Protein AF-A0A1W9TIS3-F1 (afdb_monomer_lite)

Structure (mmCIF, N/CA/C/O backbone):
data_AF-A0A1W9TIS3-F1
#
_entry.id   AF-A0A1W9TIS3-F1
#
loop_
_atom_site.group_PDB
_atom_site.id
_atom_site.type_symbol
_atom_site.label_atom_id
_atom_site.label_alt_id
_atom_site.label_comp_id
_atom_site.label_asym_id
_atom_site.label_entity_id
_atom_site.label_seq_id
_atom_site.pdbx_PDB_ins_code
_atom_site.Cartn_x
_atom_site.Cartn_y
_atom_site.Cartn_z
_atom_site.occupancy
_atom_site.B_iso_or_equiv
_atom_site.auth_seq_id
_atom_site.auth_comp_id
_atom_site.auth_asym_id
_atom_site.auth_atom_id
_atom_site.pdbx_PDB_model_num
ATOM 1 N N . MET A 1 1 ? 8.384 -13.477 -2.976 1.00 65.69 1 MET A N 1
ATOM 2 C CA . MET A 1 1 ? 8.896 -13.332 -1.588 1.00 65.69 1 MET A CA 1
ATOM 3 C C . MET A 1 1 ? 9.927 -14.419 -1.303 1.00 65.69 1 MET A C 1
ATOM 5 O O . MET A 1 1 ? 9.984 -15.361 -2.083 1.00 65.69 1 MET A O 1
ATOM 9 N N . LYS A 1 2 ? 10.799 -14.272 -0.295 1.00 72.88 2 LYS A N 1
ATOM 10 C CA . LYS A 1 2 ? 11.799 -15.311 0.026 1.00 72.88 2 LYS A CA 1
ATOM 11 C C . LYS A 1 2 ? 11.097 -16.581 0.509 1.00 72.88 2 LYS A C 1
ATOM 13 O O . LYS A 1 2 ? 10.054 -16.494 1.150 1.00 72.88 2 LYS A O 1
ATOM 18 N N . LYS A 1 3 ? 11.682 -17.745 0.228 1.00 76.94 3 LYS A N 1
ATOM 19 C CA . LYS A 1 3 ? 11.126 -19.019 0.685 1.00 76.94 3 LYS A CA 1
ATOM 20 C C . LYS A 1 3 ? 11.229 -19.123 2.210 1.00 76.94 3 LYS A C 1
ATOM 22 O O . LYS A 1 3 ? 12.325 -19.030 2.758 1.00 76.94 3 LYS A O 1
ATOM 27 N N . HIS A 1 4 ? 10.101 -19.344 2.876 1.00 83.06 4 HIS A N 1
ATOM 28 C CA . HIS A 1 4 ? 10.045 -19.669 4.304 1.00 83.06 4 HIS A CA 1
ATOM 29 C C . HIS A 1 4 ? 10.168 -21.188 4.472 1.00 83.06 4 HIS A C 1
ATOM 31 O O . HIS A 1 4 ? 9.196 -21.887 4.740 1.00 83.06 4 HIS A O 1
ATOM 37 N N . ASP A 1 5 ? 11.357 -21.724 4.195 1.00 83.25 5 ASP A N 1
ATOM 38 C CA . ASP A 1 5 ? 11.615 -23.161 4.299 1.00 83.25 5 ASP A CA 1
ATOM 39 C C . ASP A 1 5 ? 11.683 -23.649 5.760 1.00 83.25 5 ASP A C 1
ATOM 41 O O . ASP A 1 5 ? 11.626 -22.866 6.707 1.00 83.25 5 ASP A O 1
ATOM 45 N N . ALA A 1 6 ? 11.836 -24.964 5.955 1.00 86.38 6 ALA A N 1
ATOM 46 C CA . ALA A 1 6 ? 11.930 -25.555 7.291 1.00 86.38 6 ALA A CA 1
ATOM 47 C C . ALA A 1 6 ? 13.051 -24.931 8.144 1.00 86.38 6 ALA A C 1
ATOM 49 O O . ALA A 1 6 ? 12.877 -24.748 9.345 1.00 86.38 6 ALA A O 1
ATOM 50 N N . LYS A 1 7 ? 14.184 -24.548 7.531 1.00 88.94 7 LYS A N 1
ATOM 51 C CA . LYS A 1 7 ? 15.282 -23.888 8.253 1.00 88.94 7 LYS A CA 1
ATOM 52 C C . LYS A 1 7 ? 14.868 -22.501 8.729 1.00 88.94 7 LYS A C 1
ATOM 54 O O . LYS A 1 7 ? 15.173 -22.140 9.862 1.00 88.94 7 LYS A O 1
ATOM 59 N N . TRP A 1 8 ? 14.191 -21.727 7.882 1.00 89.06 8 TRP A N 1
ATOM 60 C CA . TRP A 1 8 ? 13.655 -20.419 8.243 1.00 89.06 8 TRP A CA 1
ATOM 61 C C . TRP A 1 8 ? 12.617 -20.535 9.363 1.00 89.06 8 TRP A C 1
ATOM 63 O O . TRP A 1 8 ? 12.704 -19.783 10.329 1.00 89.06 8 TRP A O 1
ATOM 73 N N . ILE A 1 9 ? 11.698 -21.500 9.281 1.00 89.25 9 ILE A N 1
ATOM 74 C CA . ILE A 1 9 ? 10.656 -21.722 10.296 1.00 89.25 9 ILE A CA 1
ATOM 75 C C . ILE A 1 9 ? 11.288 -22.024 11.657 1.00 89.25 9 ILE A C 1
ATOM 77 O O . ILE A 1 9 ? 11.010 -21.321 12.625 1.00 89.25 9 ILE A O 1
ATOM 81 N N . THR A 1 10 ? 12.202 -23.000 11.723 1.00 91.38 10 THR A N 1
ATOM 82 C CA . THR A 1 10 ? 12.893 -23.350 12.973 1.00 91.38 10 THR A CA 1
ATOM 83 C C . THR A 1 10 ? 13.715 -22.185 13.515 1.00 91.38 10 THR A C 1
ATOM 85 O O . THR A 1 10 ? 13.706 -21.939 14.714 1.00 91.38 10 THR A O 1
ATOM 88 N N . LYS A 1 11 ? 14.412 -21.442 12.646 1.00 93.00 11 LYS A N 1
ATOM 89 C CA . LYS A 1 11 ? 15.250 -20.310 13.065 1.00 93.00 11 LYS A CA 1
ATOM 90 C C . LYS A 1 11 ? 14.444 -19.163 13.683 1.00 93.00 11 LYS A C 1
ATOM 92 O O . LYS A 1 11 ? 14.981 -18.464 14.534 1.00 93.00 11 LYS A O 1
ATOM 97 N N . ASN A 1 12 ? 13.221 -18.932 13.212 1.00 91.44 12 ASN A N 1
ATOM 98 C CA . ASN A 1 12 ? 12.386 -17.814 13.660 1.00 91.44 12 ASN A CA 1
ATOM 99 C C . ASN A 1 12 ? 11.304 -18.240 14.660 1.00 91.44 12 ASN A C 1
ATOM 101 O O . ASN A 1 12 ? 10.453 -17.416 14.976 1.00 91.44 12 ASN A O 1
ATOM 105 N N . GLU A 1 13 ? 11.312 -19.502 15.110 1.00 93.12 13 GLU A N 1
ATOM 106 C CA . GLU A 1 13 ? 10.292 -20.060 16.014 1.00 93.12 13 GLU A CA 1
ATOM 107 C C . GLU A 1 13 ? 8.861 -19.789 15.513 1.00 93.12 13 GLU A C 1
ATOM 109 O O . GLU A 1 13 ? 7.942 -19.539 16.286 1.00 93.12 13 GLU A O 1
ATOM 114 N N . TYR A 1 14 ? 8.679 -19.800 14.187 1.00 86.94 14 TYR A N 1
ATOM 115 C CA . TYR A 1 14 ? 7.414 -19.435 13.563 1.00 86.94 14 TYR A CA 1
ATOM 116 C C . TYR A 1 14 ? 6.397 -20.571 13.713 1.00 86.94 14 TYR A C 1
ATOM 118 O O . TYR A 1 14 ? 6.613 -21.671 13.206 1.00 86.94 14 TYR A O 1
ATOM 126 N N . ASP A 1 15 ? 5.276 -20.285 14.366 1.00 87.88 15 ASP A N 1
ATOM 127 C CA . ASP A 1 15 ? 4.167 -21.211 14.624 1.00 87.88 15 ASP A CA 1
ATOM 128 C C . ASP A 1 15 ? 2.893 -20.871 13.826 1.00 87.88 15 ASP A C 1
ATOM 130 O O . ASP A 1 15 ? 1.859 -21.523 13.974 1.00 87.88 15 ASP A O 1
ATOM 134 N N . GLY A 1 16 ? 2.969 -19.857 12.960 1.00 80.69 16 GLY A N 1
ATOM 135 C CA . GLY A 1 16 ? 1.857 -19.404 12.135 1.00 80.69 16 GLY A CA 1
ATOM 136 C C . GLY A 1 16 ? 1.599 -20.263 10.886 1.00 80.69 16 GLY A C 1
ATOM 137 O O . GLY A 1 16 ? 2.277 -21.263 10.630 1.00 80.69 16 GLY A O 1
ATOM 138 N N . PRO A 1 17 ? 0.606 -19.875 10.066 1.00 75.56 17 PRO A N 1
ATOM 139 C CA . PRO A 1 17 ? 0.246 -20.609 8.859 1.00 75.56 17 PRO A CA 1
ATOM 140 C C . PRO A 1 17 ? 1.390 -20.642 7.836 1.00 75.56 17 PRO A C 1
ATOM 142 O O . PRO A 1 17 ? 1.982 -19.620 7.489 1.00 75.56 17 PRO A O 1
ATOM 145 N N . ILE A 1 18 ? 1.658 -21.829 7.290 1.00 75.94 18 ILE A N 1
ATOM 146 C CA . ILE A 1 18 ? 2.561 -22.006 6.150 1.00 75.94 18 ILE A CA 1
ATOM 147 C C . ILE A 1 18 ? 1.711 -21.999 4.883 1.00 75.94 18 ILE A C 1
ATOM 149 O O . ILE A 1 18 ? 0.893 -22.892 4.668 1.00 75.94 18 ILE A O 1
ATOM 153 N N . PHE A 1 19 ? 1.910 -20.988 4.047 1.00 71.94 19 PHE A N 1
ATOM 154 C CA . PHE A 1 19 ? 1.231 -20.878 2.760 1.00 71.94 19 PHE A CA 1
ATOM 155 C C . PHE A 1 19 ? 1.967 -21.674 1.677 1.00 71.94 19 PHE A C 1
ATOM 157 O O . PHE A 1 19 ? 3.170 -21.931 1.786 1.00 71.94 19 PHE A O 1
ATOM 164 N N . GLU A 1 20 ? 1.243 -22.064 0.625 1.00 70.25 20 GLU A N 1
ATOM 165 C CA . GLU A 1 20 ? 1.835 -22.755 -0.520 1.00 70.25 20 GLU A CA 1
ATOM 166 C C . GLU A 1 20 ? 2.982 -21.948 -1.143 1.00 70.25 20 GLU A C 1
ATOM 168 O O . GLU A 1 20 ? 3.020 -20.714 -1.101 1.00 70.25 20 GLU A O 1
ATOM 173 N N . ASN A 1 21 ? 3.945 -22.663 -1.732 1.00 68.44 21 ASN A N 1
ATOM 174 C CA . ASN A 1 21 ? 5.076 -22.015 -2.383 1.00 68.44 21 ASN A CA 1
ATOM 175 C C . ASN A 1 21 ? 4.581 -21.180 -3.567 1.00 68.44 21 ASN A C 1
ATOM 177 O O . ASN A 1 21 ? 3.948 -21.698 -4.485 1.00 68.44 21 ASN A O 1
ATOM 181 N N . LEU A 1 22 ? 4.955 -19.901 -3.576 1.00 74.75 22 LEU A N 1
ATOM 182 C CA . LEU A 1 22 ? 4.769 -19.038 -4.736 1.00 74.75 22 LEU A CA 1
ATOM 183 C C . LEU A 1 22 ? 5.478 -19.639 -5.957 1.00 74.75 22 LEU A C 1
ATOM 185 O O . LEU A 1 22 ? 6.570 -20.204 -5.838 1.00 74.75 22 LEU A O 1
ATOM 189 N N . ARG A 1 23 ? 4.893 -19.436 -7.145 1.00 79.00 23 ARG A N 1
ATOM 190 C CA . ARG A 1 23 ? 5.476 -19.848 -8.434 1.00 79.00 23 ARG A CA 1
ATOM 191 C C . ARG A 1 23 ? 6.917 -19.355 -8.614 1.00 79.00 23 ARG A C 1
ATOM 193 O O . ARG A 1 23 ? 7.733 -20.063 -9.196 1.00 79.00 23 ARG A O 1
ATOM 200 N N . TYR A 1 24 ? 7.220 -18.163 -8.098 1.00 83.56 24 TYR A N 1
ATOM 201 C CA . TYR A 1 24 ? 8.556 -17.572 -8.088 1.00 83.56 24 TYR A CA 1
ATOM 202 C C . TYR A 1 24 ? 8.893 -17.030 -6.696 1.00 83.56 24 TYR A C 1
ATOM 204 O O . TYR A 1 24 ? 8.037 -16.470 -6.004 1.00 83.56 24 TYR A O 1
ATOM 212 N N . ASN A 1 25 ? 10.156 -17.163 -6.293 1.00 83.88 25 ASN A N 1
ATOM 213 C CA . ASN A 1 25 ? 10.656 -16.644 -5.023 1.00 83.88 25 ASN A CA 1
ATOM 214 C C . ASN A 1 25 ? 11.536 -15.425 -5.284 1.00 83.88 25 ASN A C 1
ATOM 216 O O . ASN A 1 25 ? 12.259 -15.388 -6.263 1.00 83.88 25 ASN A O 1
ATOM 220 N N . TYR A 1 26 ? 11.485 -14.428 -4.404 1.00 85.12 26 TYR A N 1
ATOM 221 C CA . TYR A 1 26 ? 12.395 -13.283 -4.492 1.00 85.12 26 TYR A CA 1
ATOM 222 C C . TYR A 1 26 ? 13.789 -13.711 -3.997 1.00 85.12 26 TYR A C 1
ATOM 224 O O . TYR A 1 26 ? 13.847 -14.343 -2.935 1.00 85.12 26 TYR A O 1
ATOM 232 N N . PRO A 1 27 ? 14.891 -13.329 -4.670 1.00 89.75 27 PRO A N 1
ATOM 233 C CA . PRO A 1 27 ? 14.970 -12.418 -5.822 1.00 89.75 27 PRO A CA 1
ATOM 234 C C . PRO A 1 27 ? 14.888 -13.104 -7.199 1.00 89.75 27 PRO A C 1
ATOM 236 O O . PRO A 1 27 ? 15.005 -12.434 -8.217 1.00 89.75 27 PRO A O 1
ATOM 239 N N . ASP A 1 28 ? 14.678 -14.416 -7.252 1.00 89.38 28 ASP A N 1
ATOM 240 C CA . ASP A 1 28 ? 14.650 -15.233 -8.473 1.00 89.38 28 ASP A CA 1
ATOM 241 C C . ASP A 1 28 ? 13.315 -15.119 -9.241 1.00 89.38 28 ASP A C 1
ATOM 243 O O . ASP A 1 28 ? 12.602 -16.100 -9.476 1.00 89.38 28 ASP A O 1
ATOM 247 N N . ILE A 1 29 ? 12.952 -13.893 -9.622 1.00 88.94 29 ILE A N 1
ATOM 248 C CA . ILE A 1 29 ? 11.760 -13.593 -10.421 1.00 88.94 29 ILE A CA 1
ATOM 249 C C . ILE A 1 29 ? 12.199 -13.399 -11.879 1.00 88.94 29 ILE A C 1
ATOM 251 O O . ILE A 1 29 ? 12.998 -12.497 -12.140 1.00 88.94 29 ILE A O 1
ATOM 255 N N . PRO A 1 30 ? 11.709 -14.205 -12.843 1.00 89.81 30 PRO A N 1
ATOM 256 C CA . PRO A 1 30 ? 12.122 -14.092 -14.239 1.00 89.81 30 PRO A CA 1
ATOM 257 C C . PRO A 1 30 ? 11.991 -12.666 -14.775 1.00 89.81 30 PRO A C 1
ATOM 259 O O . PRO A 1 30 ? 10.974 -12.010 -14.548 1.00 89.81 30 PRO A O 1
ATOM 262 N N . PHE A 1 31 ? 13.022 -12.212 -15.493 1.00 90.94 31 PHE A N 1
ATOM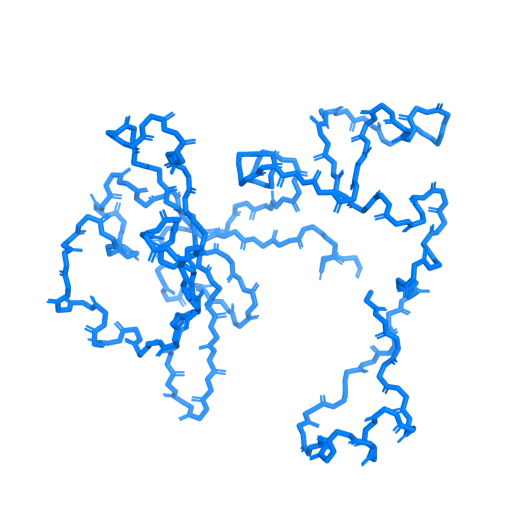 263 C CA . PHE A 1 31 ? 13.179 -10.868 -16.072 1.00 90.94 31 PHE A CA 1
ATOM 264 C C . PHE A 1 31 ? 13.326 -9.724 -15.056 1.00 90.94 31 PHE A C 1
ATOM 266 O O . PHE A 1 31 ? 14.163 -8.854 -15.255 1.00 90.94 31 PHE A O 1
ATOM 273 N N . LEU A 1 32 ? 12.564 -9.736 -13.961 1.00 91.38 32 LEU A N 1
ATOM 274 C CA . LEU A 1 32 ? 12.527 -8.649 -12.979 1.00 91.38 32 LEU A CA 1
ATOM 275 C C . LEU A 1 32 ? 13.652 -8.730 -11.941 1.00 91.38 32 LEU A C 1
ATOM 277 O O . LEU A 1 32 ? 14.144 -7.703 -11.475 1.00 91.38 32 LEU A O 1
ATOM 281 N N . GLY A 1 33 ? 14.053 -9.939 -11.548 1.00 91.62 33 GLY A N 1
ATOM 282 C CA . GLY A 1 33 ? 14.976 -10.151 -10.440 1.00 91.62 33 GLY A CA 1
ATOM 283 C C . GLY A 1 33 ? 14.487 -9.449 -9.167 1.00 91.62 33 GLY A C 1
ATOM 284 O O . GLY A 1 33 ? 13.419 -9.745 -8.629 1.00 91.62 33 GLY A O 1
ATOM 285 N N . VAL A 1 34 ? 15.260 -8.458 -8.720 1.00 92.12 34 VAL A N 1
ATOM 286 C CA . VAL A 1 34 ? 14.934 -7.604 -7.565 1.00 92.12 34 VAL A CA 1
ATOM 287 C C . VAL A 1 34 ? 13.990 -6.436 -7.895 1.00 92.12 34 VAL A C 1
ATOM 289 O O . VAL A 1 34 ? 13.381 -5.862 -6.993 1.00 92.12 34 VAL A O 1
ATOM 292 N N . LYS A 1 35 ? 13.823 -6.086 -9.176 1.00 94.06 35 LYS A N 1
ATOM 293 C CA . LYS A 1 35 ? 13.046 -4.931 -9.651 1.00 94.06 35 LYS A CA 1
ATOM 294 C C . LYS A 1 35 ? 11.568 -5.286 -9.789 1.00 94.06 35 LYS A C 1
ATOM 296 O O . LYS A 1 35 ? 11.037 -5.411 -10.886 1.00 94.06 35 LYS A O 1
ATOM 301 N N . ILE A 1 36 ? 10.904 -5.504 -8.661 1.00 91.88 36 ILE A N 1
ATOM 302 C CA . ILE A 1 36 ? 9.534 -6.035 -8.642 1.00 91.88 36 ILE A CA 1
ATOM 303 C C . ILE A 1 36 ? 8.444 -4.965 -8.728 1.00 91.88 36 ILE A C 1
ATOM 305 O O . ILE A 1 36 ? 7.281 -5.313 -8.923 1.00 91.88 36 ILE A O 1
ATOM 309 N N . PHE A 1 37 ? 8.790 -3.684 -8.582 1.00 95.31 37 PHE A N 1
ATOM 310 C CA . PHE A 1 37 ? 7.813 -2.602 -8.591 1.00 95.31 37 PHE A CA 1
ATOM 311 C C . PHE A 1 37 ? 7.825 -1.844 -9.907 1.00 95.31 37 PHE A C 1
ATOM 313 O O . PHE A 1 37 ? 8.869 -1.397 -10.374 1.00 95.31 37 PHE A O 1
ATOM 320 N N . ARG A 1 38 ? 6.640 -1.664 -10.478 1.00 96.06 38 ARG A N 1
ATOM 321 C CA . ARG A 1 38 ? 6.415 -0.962 -11.736 1.00 96.06 38 ARG A CA 1
ATOM 322 C C . ARG A 1 38 ? 6.364 0.557 -11.531 1.00 96.06 38 ARG A C 1
ATOM 324 O O . ARG A 1 38 ? 5.764 1.029 -10.565 1.00 96.06 38 ARG A O 1
ATOM 331 N N . LYS A 1 39 ? 6.959 1.309 -12.460 1.00 96.44 39 LYS A N 1
ATOM 332 C CA . LYS A 1 39 ? 7.043 2.783 -12.495 1.00 96.44 39 LYS A CA 1
ATOM 333 C C . LYS A 1 39 ? 6.250 3.425 -13.636 1.00 96.44 39 LYS A C 1
ATOM 335 O O . LYS A 1 39 ? 6.039 4.631 -13.614 1.00 96.44 39 LYS A O 1
ATOM 340 N N . THR A 1 40 ? 5.873 2.654 -14.652 1.00 94.81 40 THR A N 1
ATOM 341 C CA . THR A 1 40 ? 5.253 3.151 -15.891 1.00 94.81 40 THR A CA 1
ATOM 342 C C . THR A 1 40 ? 3.987 2.364 -16.217 1.00 94.81 40 THR A C 1
ATOM 344 O O . THR A 1 40 ? 3.812 1.231 -15.770 1.00 94.81 40 THR A O 1
ATOM 347 N N . SER A 1 41 ? 3.082 2.930 -17.013 1.00 91.50 41 SER A N 1
ATOM 348 C CA . SER A 1 41 ? 1.938 2.191 -17.560 1.00 91.50 41 SER A CA 1
ATOM 349 C C . SER A 1 41 ? 2.347 1.335 -18.773 1.00 91.50 41 SER A C 1
ATOM 351 O O . SER A 1 41 ? 3.497 1.356 -19.208 1.00 91.50 41 SER A O 1
ATOM 353 N N . GLY A 1 42 ? 1.415 0.547 -19.317 1.00 90.38 42 GLY A N 1
ATOM 354 C CA . GLY A 1 42 ? 1.617 -0.209 -20.559 1.00 90.38 42 GLY A CA 1
ATOM 355 C C . GLY A 1 42 ? 1.805 -1.717 -20.380 1.00 90.38 42 GLY A C 1
ATOM 356 O O . GLY A 1 42 ? 1.665 -2.269 -19.288 1.00 90.38 42 GLY A O 1
ATOM 357 N N . VAL A 1 43 ? 2.089 -2.400 -21.490 1.00 91.06 43 VAL A N 1
ATOM 358 C CA . VAL A 1 43 ? 2.309 -3.855 -21.527 1.00 91.06 43 VAL A CA 1
ATOM 359 C C . VAL A 1 43 ? 3.701 -4.175 -20.973 1.00 91.06 43 VAL A C 1
ATOM 361 O O . VAL A 1 43 ? 4.605 -3.346 -21.026 1.00 91.06 43 VAL A O 1
ATOM 364 N N . PHE A 1 44 ? 3.874 -5.348 -20.364 1.00 91.06 44 PHE A N 1
ATOM 365 C CA . PHE A 1 44 ? 5.197 -5.813 -19.943 1.00 91.06 44 PHE A CA 1
ATOM 366 C C . PHE A 1 44 ? 6.094 -6.068 -21.165 1.00 91.06 44 PHE A C 1
ATOM 368 O O . PHE A 1 44 ? 5.681 -6.768 -22.089 1.00 91.06 44 PHE A O 1
ATOM 375 N N . ASN A 1 45 ? 7.316 -5.536 -21.138 1.00 93.56 45 ASN A N 1
ATOM 376 C CA . ASN A 1 45 ? 8.347 -5.800 -22.133 1.00 93.56 45 ASN A CA 1
ATOM 377 C C . ASN A 1 45 ? 9.670 -6.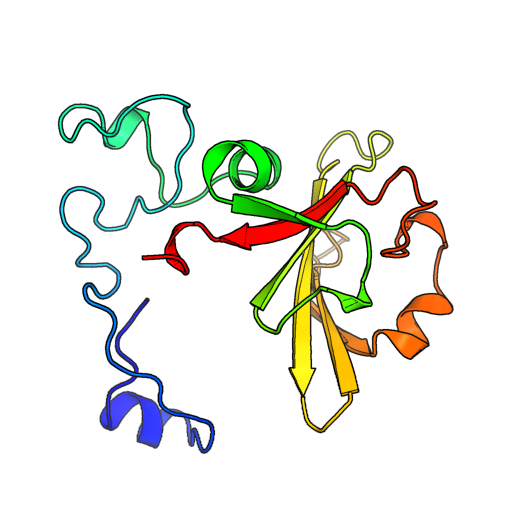131 -21.409 1.00 93.56 45 ASN A C 1
ATOM 379 O O . ASN A 1 45 ? 10.178 -5.282 -20.672 1.00 93.56 45 ASN A O 1
ATOM 383 N N . PRO A 1 46 ? 10.230 -7.344 -21.586 1.00 91.75 46 PRO A N 1
ATOM 384 C CA . PRO A 1 46 ? 11.459 -7.738 -20.901 1.00 91.75 46 PRO A CA 1
ATOM 385 C C . PRO A 1 46 ? 12.649 -6.833 -21.250 1.00 91.75 46 PRO A C 1
ATOM 387 O O . PRO A 1 46 ? 13.484 -6.586 -20.379 1.00 91.75 46 PRO A O 1
ATOM 390 N N . ASP A 1 47 ? 12.684 -6.268 -22.461 1.00 94.12 47 ASP A N 1
ATOM 391 C CA . ASP A 1 47 ? 13.787 -5.426 -22.942 1.00 94.12 47 ASP A CA 1
ATOM 392 C C . ASP A 1 47 ? 13.814 -4.034 -22.285 1.00 94.12 47 ASP A C 1
ATOM 394 O O . ASP A 1 47 ? 14.833 -3.347 -22.319 1.00 94.12 47 ASP A O 1
ATOM 398 N N . THR A 1 48 ? 12.709 -3.607 -21.663 1.00 95.00 48 THR A N 1
ATOM 399 C CA . THR A 1 48 ? 12.580 -2.300 -20.995 1.00 95.00 48 THR A CA 1
ATOM 400 C C . THR A 1 48 ? 12.459 -2.415 -19.478 1.00 95.00 48 THR A C 1
ATOM 402 O O . THR A 1 48 ? 12.161 -1.426 -18.808 1.00 95.00 48 THR A O 1
ATOM 405 N N . THR A 1 49 ? 12.748 -3.588 -18.902 1.00 93.38 49 THR A N 1
ATOM 406 C CA . THR A 1 49 ? 12.589 -3.852 -17.460 1.00 93.38 49 THR A CA 1
ATOM 407 C C . THR A 1 49 ? 13.275 -2.805 -16.577 1.00 93.38 49 THR A C 1
ATOM 409 O O . THR A 1 49 ? 12.689 -2.343 -15.603 1.00 93.38 49 THR A O 1
ATOM 412 N N . ASP A 1 50 ? 14.483 -2.362 -16.927 1.00 92.19 50 ASP A N 1
ATOM 413 C CA . ASP A 1 50 ? 15.233 -1.375 -16.133 1.00 92.19 50 ASP A CA 1
ATOM 414 C C . ASP A 1 50 ? 14.591 0.022 -16.122 1.00 92.19 50 ASP A C 1
ATOM 416 O O . ASP A 1 50 ? 14.745 0.800 -15.171 1.00 92.19 50 ASP A O 1
ATOM 420 N N . ILE A 1 51 ? 13.841 0.334 -17.177 1.00 93.94 51 ILE A N 1
ATOM 421 C CA . ILE A 1 51 ? 13.099 1.584 -17.326 1.00 93.94 51 ILE A CA 1
ATOM 422 C C . ILE A 1 51 ? 11.769 1.471 -16.584 1.00 93.94 51 ILE A C 1
ATOM 424 O O . ILE A 1 51 ? 11.433 2.348 -15.785 1.00 93.94 51 ILE A O 1
ATOM 428 N N . ASP A 1 52 ? 11.055 0.369 -16.799 1.00 96.00 52 ASP A N 1
ATOM 429 C CA . ASP A 1 52 ? 9.681 0.184 -16.343 1.00 96.00 52 ASP A CA 1
ATOM 430 C C . ASP A 1 52 ? 9.578 -0.275 -14.888 1.00 96.00 52 ASP A C 1
ATOM 432 O O . ASP A 1 52 ? 8.543 -0.057 -14.260 1.00 96.00 52 ASP A O 1
ATOM 436 N N . PHE A 1 53 ? 10.637 -0.867 -14.329 1.00 96.62 53 PHE A N 1
ATOM 437 C CA . PHE A 1 53 ? 10.640 -1.440 -12.986 1.00 96.62 53 PHE A CA 1
ATOM 438 C C . PHE A 1 53 ? 11.832 -0.994 -12.132 1.00 96.62 53 PHE A C 1
ATOM 440 O O . PHE A 1 53 ? 12.872 -0.547 -12.623 1.00 96.62 53 PHE A O 1
ATOM 447 N N . SER A 1 54 ? 11.665 -1.074 -10.815 1.00 96.56 54 SER A N 1
ATOM 448 C CA . SER A 1 54 ? 12.696 -0.785 -9.819 1.00 96.56 54 SER A CA 1
ATOM 449 C C . SER A 1 54 ? 12.500 -1.601 -8.542 1.00 96.56 54 SER A C 1
ATOM 451 O O . SER A 1 54 ? 11.454 -2.204 -8.3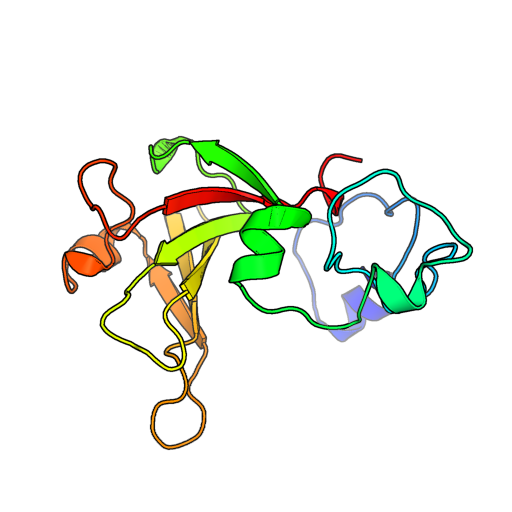06 1.00 96.56 54 SER A O 1
ATOM 453 N N . GLU A 1 55 ? 13.545 -1.636 -7.716 1.00 94.69 55 GLU A N 1
ATOM 454 C CA . GLU A 1 55 ? 13.537 -2.288 -6.396 1.00 94.69 55 GLU A CA 1
ATOM 455 C C . GLU A 1 55 ? 12.677 -1.540 -5.373 1.00 94.69 55 GLU A C 1
ATOM 457 O O . GLU A 1 55 ? 12.148 -2.140 -4.443 1.00 94.69 55 GLU A O 1
ATOM 462 N N . TYR A 1 56 ? 12.520 -0.230 -5.568 1.00 93.50 56 TYR A N 1
ATOM 463 C CA . TYR A 1 56 ? 11.742 0.659 -4.714 1.00 93.50 56 TYR A CA 1
ATOM 464 C C . TYR A 1 56 ? 10.970 1.643 -5.582 1.00 93.50 56 TYR A C 1
ATOM 466 O O . TYR A 1 56 ? 11.465 2.084 -6.624 1.00 93.50 56 TYR A O 1
ATOM 474 N N . VAL A 1 57 ? 9.774 2.011 -5.138 1.00 95.06 57 VAL A N 1
ATOM 475 C CA . VAL A 1 57 ? 8.959 3.064 -5.744 1.00 95.06 57 VAL A CA 1
ATOM 476 C C . VAL A 1 57 ? 8.241 3.851 -4.653 1.00 95.06 57 VAL A C 1
ATOM 478 O O . VAL A 1 57 ? 8.094 3.387 -3.523 1.00 95.06 57 VAL A O 1
ATOM 481 N N . THR A 1 58 ? 7.787 5.052 -4.993 1.00 94.00 58 THR A N 1
ATOM 482 C CA . THR A 1 58 ? 6.986 5.881 -4.090 1.00 94.00 58 THR A CA 1
ATOM 483 C C . THR A 1 58 ? 5.587 5.290 -3.892 1.00 94.00 58 THR A C 1
ATOM 485 O O . THR A 1 58 ? 5.092 4.531 -4.730 1.00 94.00 58 THR A O 1
ATOM 488 N N . ALA A 1 59 ? 4.902 5.689 -2.816 1.00 95.00 59 ALA A N 1
ATOM 489 C CA . ALA A 1 59 ? 3.513 5.295 -2.568 1.00 95.00 59 ALA A CA 1
ATOM 490 C C . ALA A 1 59 ? 2.576 5.660 -3.735 1.00 95.00 59 ALA A C 1
ATOM 492 O O . ALA A 1 59 ? 1.703 4.873 -4.090 1.00 95.00 59 ALA A O 1
ATOM 493 N N . ARG A 1 60 ? 2.819 6.795 -4.402 1.00 95.25 60 ARG A N 1
ATOM 494 C CA . ARG A 1 60 ? 2.099 7.178 -5.623 1.00 95.25 60 ARG A CA 1
ATOM 495 C C . ARG A 1 60 ? 2.203 6.105 -6.712 1.00 95.25 60 ARG A C 1
ATOM 497 O O . ARG A 1 60 ? 1.184 5.662 -7.228 1.00 95.25 60 ARG A O 1
ATOM 504 N N . TYR A 1 61 ? 3.414 5.648 -7.032 1.00 96.88 61 TYR A N 1
ATOM 505 C CA . TYR A 1 61 ? 3.614 4.604 -8.042 1.00 96.88 61 TYR A CA 1
ATOM 506 C C . TYR A 1 61 ? 3.068 3.241 -7.610 1.00 96.88 61 TYR A C 1
ATOM 508 O O . TYR A 1 61 ? 2.613 2.464 -8.453 1.00 96.88 61 TYR A O 1
ATOM 516 N N . LEU A 1 62 ? 3.073 2.938 -6.308 1.00 97.06 62 LEU A N 1
ATOM 517 C CA . LEU A 1 62 ? 2.398 1.745 -5.800 1.00 97.06 62 LEU A CA 1
ATOM 518 C C . LEU A 1 62 ? 0.905 1.769 -6.139 1.00 97.06 62 LEU A C 1
ATOM 520 O O . LEU A 1 62 ? 0.413 0.826 -6.758 1.00 97.06 62 LEU A O 1
ATOM 524 N N . ILE A 1 63 ? 0.231 2.868 -5.799 1.00 97.06 63 ILE A N 1
ATOM 525 C CA . ILE A 1 63 ? -1.201 3.066 -6.039 1.00 97.06 63 ILE A CA 1
ATOM 526 C C . ILE A 1 63 ? -1.514 3.062 -7.540 1.00 97.06 63 ILE A C 1
ATOM 528 O O . ILE A 1 63 ? -2.450 2.395 -7.966 1.00 97.06 63 ILE A O 1
ATOM 532 N N . GLU A 1 64 ? -0.730 3.779 -8.349 1.00 96.12 64 GLU A N 1
ATOM 533 C CA . GLU A 1 64 ? -1.007 3.942 -9.782 1.00 96.12 64 GLU A CA 1
ATOM 534 C C . GLU A 1 64 ? -0.740 2.664 -10.595 1.00 96.12 64 GLU A C 1
ATOM 536 O O . GLU A 1 64 ? -1.496 2.347 -11.516 1.00 96.12 64 GLU A O 1
ATOM 541 N N . PHE A 1 65 ? 0.326 1.917 -10.284 1.00 96.38 65 PHE A N 1
ATOM 542 C CA . PHE A 1 65 ? 0.803 0.850 -11.174 1.00 96.38 65 PHE A CA 1
ATOM 543 C C . PHE A 1 65 ? 0.823 -0.544 -10.553 1.00 96.38 65 PHE A C 1
ATOM 545 O O . PHE A 1 65 ? 0.667 -1.525 -11.285 1.00 96.38 65 PHE A O 1
ATOM 552 N N . ASN A 1 66 ? 0.962 -0.663 -9.234 1.00 96.19 66 ASN A N 1
ATOM 553 C CA . ASN A 1 66 ? 1.256 -1.941 -8.572 1.00 96.19 66 ASN A CA 1
ATOM 554 C C . ASN A 1 66 ?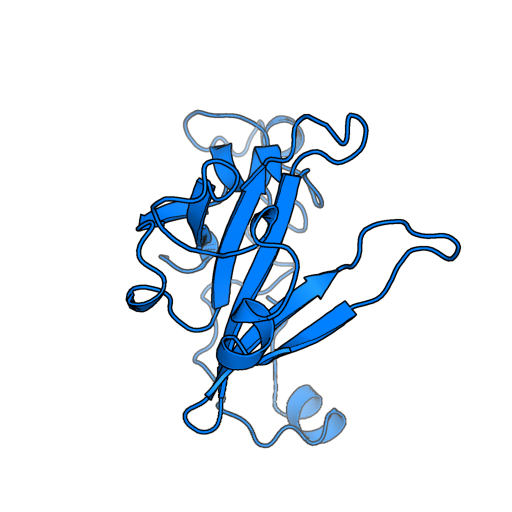 0.068 -2.533 -7.812 1.00 96.19 66 ASN A C 1
ATOM 556 O O . ASN A 1 66 ? 0.112 -3.702 -7.422 1.00 96.19 66 ASN A O 1
ATOM 560 N N . MET A 1 67 ? -0.985 -1.748 -7.609 1.00 97.31 67 MET A N 1
ATOM 561 C CA . MET A 1 67 ? -2.158 -2.148 -6.848 1.00 97.31 67 MET A CA 1
ATOM 562 C C . MET A 1 67 ? -3.434 -1.947 -7.657 1.00 97.31 67 MET A C 1
ATOM 564 O O . MET A 1 67 ? -3.484 -1.093 -8.540 1.00 97.31 67 MET A O 1
ATOM 568 N N . ASP A 1 68 ? -4.455 -2.735 -7.342 1.00 96.88 68 ASP A N 1
ATOM 569 C CA . ASP A 1 68 ? -5.818 -2.512 -7.812 1.00 96.88 68 ASP A CA 1
ATOM 570 C C . ASP A 1 68 ? -6.681 -1.993 -6.666 1.00 96.88 68 ASP A C 1
ATOM 572 O O . ASP A 1 68 ? -6.547 -2.421 -5.516 1.00 96.88 68 ASP A O 1
ATOM 576 N N . PHE A 1 69 ? -7.560 -1.047 -6.990 1.00 97.88 69 PHE A N 1
ATOM 577 C CA . PHE A 1 69 ? -8.542 -0.515 -6.055 1.00 97.88 69 PHE A CA 1
ATOM 578 C C . PHE A 1 69 ? -9.604 -1.575 -5.737 1.00 97.88 69 PHE A C 1
ATOM 580 O O . PHE A 1 69 ? -10.145 -2.209 -6.642 1.00 97.88 69 PHE A O 1
ATOM 587 N N . ILE A 1 70 ? -9.926 -1.726 -4.454 1.00 97.44 70 ILE A N 1
ATOM 588 C CA . ILE A 1 70 ? -10.935 -2.663 -3.953 1.00 97.44 70 ILE A CA 1
ATOM 589 C C . ILE A 1 70 ? -12.224 -1.922 -3.594 1.00 97.44 70 ILE A C 1
ATOM 591 O O . ILE A 1 70 ? -13.270 -2.165 -4.191 1.00 97.44 70 ILE A O 1
ATOM 595 N N . SER A 1 71 ? -12.165 -1.029 -2.604 1.00 97.81 71 SER A N 1
ATOM 596 C CA . SER A 1 71 ? -13.334 -0.333 -2.056 1.00 97.81 71 SER A CA 1
ATOM 597 C C . SER A 1 71 ? -12.911 0.865 -1.198 1.00 97.81 71 SER A C 1
ATOM 599 O O . SER A 1 71 ? -11.738 1.037 -0.878 1.00 97.81 71 SER A O 1
ATOM 601 N N . ARG A 1 72 ? -13.877 1.696 -0.790 1.00 97.56 72 ARG A N 1
ATOM 602 C CA . ARG A 1 72 ? -13.711 2.707 0.279 1.00 97.56 72 ARG A CA 1
ATOM 603 C C . ARG A 1 72 ? -14.441 2.329 1.574 1.00 97.56 72 ARG A C 1
ATOM 605 O O . ARG A 1 72 ? -14.477 3.128 2.503 1.00 97.56 72 ARG A O 1
ATOM 612 N N . ASN A 1 73 ? -15.055 1.150 1.636 1.00 96.88 73 ASN A N 1
ATOM 613 C CA . ASN A 1 73 ? -15.677 0.621 2.846 1.00 96.88 73 ASN A CA 1
ATOM 614 C C . ASN A 1 73 ? -14.679 -0.278 3.581 1.00 96.88 73 ASN A C 1
ATOM 616 O O . ASN A 1 73 ? -14.306 -1.322 3.057 1.00 96.88 73 ASN A O 1
ATOM 620 N N . ILE A 1 74 ? -14.279 0.113 4.795 1.00 95.06 74 ILE A N 1
ATOM 621 C CA . ILE A 1 74 ? -13.284 -0.613 5.600 1.00 95.06 74 ILE A CA 1
ATOM 622 C C . ILE A 1 74 ? -13.647 -2.080 5.851 1.00 95.06 74 ILE A C 1
ATOM 624 O O . ILE A 1 74 ? -12.759 -2.916 5.924 1.00 95.06 74 ILE A O 1
ATOM 628 N N . ASN A 1 75 ? -14.940 -2.409 5.893 1.00 95.25 75 ASN A N 1
ATOM 629 C CA . ASN A 1 75 ? -15.400 -3.785 6.099 1.00 95.25 75 ASN A CA 1
ATOM 630 C C . ASN A 1 75 ? -15.104 -4.719 4.910 1.00 95.25 75 ASN A C 1
ATOM 632 O O . ASN A 1 75 ? -15.270 -5.927 5.035 1.00 95.25 75 ASN A O 1
ATOM 636 N N . ASP A 1 76 ? -14.693 -4.176 3.758 1.00 96.69 76 ASP A N 1
ATOM 637 C CA . ASP A 1 76 ? -14.289 -4.969 2.593 1.00 96.69 76 ASP A CA 1
ATOM 638 C C . ASP A 1 76 ? -12.786 -5.317 2.621 1.00 96.69 76 ASP A C 1
ATOM 640 O O . ASP A 1 76 ? -12.316 -6.066 1.758 1.00 96.69 76 ASP A O 1
ATOM 644 N N . ALA A 1 77 ? -12.024 -4.755 3.570 1.00 96.75 77 ALA A N 1
ATOM 645 C CA . ALA A 1 77 ? -10.593 -4.994 3.702 1.00 96.75 77 ALA A CA 1
ATOM 646 C C . ALA A 1 77 ? -10.314 -6.424 4.174 1.00 96.75 77 ALA A C 1
ATOM 648 O O . ALA A 1 77 ? -11.036 -6.984 4.995 1.00 96.75 77 ALA A O 1
ATOM 649 N N . LYS A 1 78 ? -9.233 -7.008 3.659 1.00 95.62 78 LYS A N 1
ATOM 650 C CA . LYS A 1 78 ? -8.717 -8.312 4.077 1.00 95.62 78 LYS A CA 1
ATOM 651 C C . LYS A 1 78 ? -7.275 -8.183 4.521 1.00 95.62 78 LYS A C 1
ATOM 653 O O . LYS A 1 78 ? -6.553 -7.296 4.067 1.00 95.62 78 LYS A O 1
ATOM 658 N N . SER A 1 79 ? -6.837 -9.103 5.374 1.00 94.81 79 SER A N 1
ATOM 659 C CA . SER A 1 79 ? -5.437 -9.171 5.802 1.00 94.81 79 SER A CA 1
ATOM 660 C C . SER A 1 79 ? -4.455 -9.078 4.623 1.00 94.81 79 SER A C 1
ATOM 662 O O . SER A 1 79 ? -4.504 -9.885 3.693 1.00 94.81 79 SER A O 1
ATOM 664 N N . GLY A 1 80 ? -3.555 -8.094 4.673 1.00 94.00 80 GLY A N 1
ATOM 665 C CA . GLY A 1 80 ? -2.572 -7.788 3.631 1.00 94.00 80 GLY A CA 1
ATOM 666 C C . GLY A 1 80 ? -2.995 -6.699 2.638 1.00 94.00 80 GLY A C 1
ATOM 667 O O . GLY A 1 80 ? -2.153 -6.251 1.857 1.00 94.00 80 GLY A O 1
ATOM 668 N N . ASP A 1 81 ? -4.251 -6.246 2.672 1.00 97.44 81 ASP A N 1
ATOM 669 C CA . ASP A 1 81 ? -4.693 -5.088 1.894 1.00 97.44 81 ASP A CA 1
ATOM 670 C C . ASP A 1 81 ? -4.068 -3.789 2.425 1.00 97.44 81 ASP A C 1
ATOM 672 O O . ASP A 1 81 ? -3.704 -3.660 3.599 1.00 97.44 81 ASP A O 1
ATOM 676 N N . ILE A 1 82 ? -3.939 -2.810 1.532 1.00 98.19 82 ILE A N 1
ATOM 677 C CA . ILE A 1 82 ? -3.296 -1.524 1.785 1.00 98.19 82 ILE A CA 1
ATOM 678 C C . ILE A 1 82 ? -4.341 -0.417 1.810 1.00 98.19 82 ILE A C 1
ATOM 680 O O . ILE A 1 82 ? -5.074 -0.211 0.848 1.00 98.19 82 ILE A O 1
ATOM 684 N N . LEU A 1 83 ? -4.378 0.339 2.898 1.00 98.06 83 LEU A N 1
ATOM 685 C CA . LEU A 1 83 ? -5.173 1.552 3.025 1.00 98.06 83 LEU A CA 1
ATOM 686 C C . LEU A 1 83 ? -4.306 2.723 2.580 1.00 98.06 83 LEU A C 1
ATOM 688 O O . LEU A 1 83 ? -3.236 2.948 3.150 1.00 98.06 83 LEU A O 1
ATOM 692 N N . ALA A 1 84 ? -4.763 3.462 1.574 1.00 98.06 84 ALA A N 1
ATOM 693 C CA . ALA A 1 84 ? -4.031 4.598 1.033 1.00 98.06 84 ALA A CA 1
ATOM 694 C C . ALA A 1 84 ? -4.688 5.927 1.412 1.00 98.06 84 ALA A C 1
ATOM 696 O O . ALA A 1 84 ? -5.903 6.105 1.280 1.00 98.06 84 ALA A O 1
ATOM 697 N N . PHE A 1 85 ? -3.854 6.874 1.828 1.00 97.00 85 PHE A N 1
ATOM 698 C CA . PHE A 1 85 ? -4.232 8.235 2.183 1.00 97.00 85 PHE A CA 1
ATOM 699 C C . PHE A 1 85 ? -3.429 9.245 1.368 1.00 97.00 85 PHE A C 1
ATOM 701 O O . PHE A 1 85 ? -2.283 8.976 1.001 1.00 97.00 85 PHE A O 1
ATOM 708 N N . PHE A 1 86 ? -4.025 10.407 1.112 1.00 96.56 86 PHE A N 1
ATOM 709 C CA . PHE A 1 86 ? -3.385 11.528 0.433 1.00 96.56 86 PHE A CA 1
ATOM 710 C C . PHE A 1 86 ? -3.638 12.843 1.168 1.00 96.56 86 PHE A C 1
ATOM 712 O O . PHE A 1 86 ? -4.753 13.349 1.110 1.00 96.56 86 PHE A O 1
ATOM 719 N N . HIS A 1 87 ? -2.601 13.396 1.793 1.00 94.06 87 HIS A N 1
ATOM 720 C CA . HIS A 1 87 ? -2.565 14.650 2.544 1.00 94.06 87 HIS A CA 1
ATOM 721 C C . HIS A 1 87 ? -1.713 15.688 1.795 1.00 94.06 87 HIS A C 1
ATOM 723 O O . HIS A 1 87 ? -0.506 15.763 2.012 1.00 94.06 87 HIS A O 1
ATOM 729 N N . PRO A 1 88 ? -2.297 16.488 0.882 1.00 93.62 88 PRO A N 1
ATOM 730 C CA . PRO A 1 88 ? -1.546 17.466 0.085 1.00 93.62 88 PRO A CA 1
ATOM 731 C C . PRO A 1 88 ? -0.874 18.572 0.914 1.00 93.62 88 PRO A C 1
ATOM 733 O O . PRO A 1 88 ? -0.018 19.286 0.396 1.00 93.62 88 PRO A O 1
ATOM 736 N N . GLU A 1 89 ? -1.279 18.745 2.170 1.00 91.25 89 GLU A N 1
ATOM 737 C CA . GLU A 1 89 ? -0.666 19.651 3.138 1.00 91.25 89 GLU A CA 1
ATOM 738 C C . GLU A 1 89 ? 0.731 19.219 3.609 1.00 91.25 89 GLU A C 1
ATOM 740 O O . GLU A 1 89 ? 1.464 20.070 4.107 1.00 91.25 89 GLU A O 1
ATOM 745 N N . ASP A 1 90 ? 1.106 17.945 3.437 1.00 87.50 90 ASP A N 1
ATOM 746 C CA . ASP A 1 90 ? 2.484 17.467 3.580 1.00 87.50 90 ASP A CA 1
ATOM 747 C C . ASP A 1 90 ? 3.137 17.447 2.186 1.00 87.50 90 ASP A C 1
ATOM 749 O O . ASP A 1 90 ? 2.960 16.492 1.425 1.00 87.50 90 ASP A O 1
ATOM 753 N N . PRO A 1 91 ? 3.857 18.510 1.786 1.00 83.06 91 PRO A N 1
ATOM 754 C CA . PRO A 1 91 ? 4.402 18.609 0.437 1.00 83.06 91 PRO A CA 1
ATOM 755 C C . PRO A 1 91 ? 5.540 17.617 0.171 1.00 83.06 91 PRO A C 1
ATOM 757 O O . PRO A 1 91 ? 5.846 17.361 -0.995 1.00 83.06 91 PRO A O 1
ATOM 760 N N . GLU A 1 92 ? 6.184 17.080 1.211 1.00 86.12 92 GLU A N 1
ATOM 761 C CA . GLU A 1 92 ? 7.320 16.170 1.062 1.00 86.12 92 GLU A CA 1
ATOM 762 C C . GLU A 1 92 ? 6.845 14.717 0.944 1.00 86.12 92 GLU A C 1
ATOM 764 O O . GLU A 1 92 ? 7.297 13.986 0.058 1.00 86.12 92 GLU A O 1
ATOM 769 N N . TYR A 1 93 ? 5.865 14.317 1.763 1.00 86.31 93 TYR A N 1
ATOM 770 C CA . TYR A 1 93 ? 5.331 12.954 1.794 1.00 86.31 93 TYR A CA 1
ATOM 771 C C . TYR A 1 93 ? 3.798 12.923 1.790 1.00 86.31 93 TYR A C 1
ATOM 773 O O . TYR A 1 93 ? 3.190 12.378 2.705 1.00 86.31 93 TYR A O 1
ATOM 781 N N . PRO A 1 94 ? 3.127 13.397 0.726 1.00 92.69 94 PRO A N 1
ATOM 782 C CA . PRO A 1 94 ? 1.676 13.546 0.750 1.00 92.69 94 PRO A CA 1
ATOM 783 C C . PRO A 1 94 ? 0.918 12.214 0.737 1.00 92.69 94 PRO A C 1
ATOM 785 O O . PRO A 1 94 ? -0.285 12.201 0.955 1.00 92.69 94 PRO A O 1
ATOM 788 N N . TYR A 1 95 ? 1.570 11.086 0.441 1.00 94.81 95 TYR A N 1
ATOM 789 C CA . TYR A 1 95 ? 0.925 9.773 0.405 1.00 94.81 95 TYR A CA 1
ATOM 790 C C . TYR A 1 95 ? 1.348 8.924 1.595 1.00 94.81 95 TYR A C 1
ATOM 792 O O . TYR A 1 95 ? 2.539 8.710 1.817 1.00 94.81 95 TYR A O 1
ATOM 800 N N . HIS A 1 96 ? 0.367 8.330 2.270 1.00 94.31 96 HIS A N 1
ATOM 801 C CA . HIS A 1 96 ? 0.603 7.411 3.377 1.00 94.31 96 HIS A CA 1
ATOM 802 C C . HIS A 1 96 ? -0.118 6.096 3.145 1.00 94.31 96 HIS A C 1
ATOM 804 O O . HIS A 1 96 ? -1.259 6.062 2.686 1.00 94.31 96 HIS A O 1
ATOM 810 N N . LEU A 1 97 ? 0.569 5.012 3.484 1.00 96.19 97 LEU A N 1
ATOM 811 C CA . LEU A 1 97 ? 0.067 3.657 3.335 1.00 96.19 97 LEU A CA 1
ATOM 812 C C . LEU A 1 97 ? 0.017 2.991 4.707 1.00 96.19 97 LEU A C 1
ATOM 814 O O . LEU A 1 97 ? 0.953 3.114 5.501 1.00 96.19 97 LEU A O 1
ATOM 818 N N . MET A 1 98 ? -1.060 2.261 4.960 1.00 96.81 98 MET A N 1
ATOM 819 C CA . MET A 1 98 ? -1.205 1.395 6.125 1.00 96.81 98 MET A CA 1
ATOM 820 C C . MET A 1 98 ? -1.549 -0.011 5.649 1.00 96.81 98 MET A C 1
ATOM 822 O O . MET A 1 98 ? -2.283 -0.171 4.679 1.00 96.81 98 MET A O 1
ATOM 826 N N . VAL A 1 99 ? -1.035 -1.030 6.325 1.00 97.62 99 VAL A N 1
ATOM 827 C CA . VAL A 1 99 ? -1.382 -2.429 6.063 1.00 97.62 99 VAL A CA 1
ATOM 828 C C . VAL A 1 99 ? -2.497 -2.822 7.023 1.00 97.62 99 VAL A C 1
ATOM 830 O O . VAL A 1 99 ? -2.362 -2.627 8.233 1.00 97.62 99 VAL A O 1
ATOM 833 N N . PHE A 1 100 ? -3.580 -3.377 6.493 1.00 97.75 100 PHE A N 1
ATOM 834 C CA . PHE A 1 100 ? -4.660 -3.947 7.289 1.00 97.75 100 PHE A CA 1
ATOM 835 C C . PHE A 1 100 ? -4.379 -5.418 7.590 1.00 97.75 100 PHE A C 1
ATOM 837 O O . PHE A 1 100 ? -3.977 -6.169 6.700 1.00 97.75 100 PHE A O 1
ATOM 844 N N . ILE A 1 101 ? -4.575 -5.832 8.839 1.00 96.69 101 ILE A N 1
ATOM 845 C CA . ILE A 1 101 ? -4.385 -7.212 9.295 1.00 96.69 101 ILE A CA 1
ATOM 846 C C . ILE A 1 101 ? -5.517 -7.585 10.246 1.00 96.69 101 ILE A C 1
ATOM 848 O O . ILE A 1 101 ? -5.772 -6.873 11.213 1.00 96.69 101 ILE A O 1
ATOM 852 N N . GLU A 1 102 ? -6.129 -8.738 10.018 1.00 94.88 102 GLU A N 1
ATOM 853 C CA . GLU A 1 102 ? -7.050 -9.381 10.952 1.00 94.88 102 GLU A CA 1
ATOM 854 C C . GLU A 1 102 ? -6.258 -10.413 11.754 1.00 94.88 102 GLU A C 1
ATOM 856 O O . GLU A 1 102 ? -5.574 -11.277 11.197 1.00 94.88 102 GLU A O 1
ATOM 861 N N . TYR A 1 103 ? -6.328 -10.334 13.078 1.00 92.06 103 TYR A N 1
ATOM 862 C CA . TYR A 1 103 ? -5.637 -11.266 13.959 1.00 92.06 103 TYR A CA 1
ATOM 863 C C . TYR A 1 103 ? -6.430 -11.475 15.245 1.00 92.06 103 TYR A C 1
ATOM 865 O O . TYR A 1 103 ? -6.825 -10.515 15.899 1.00 92.06 103 TYR A O 1
ATOM 873 N N . ASN A 1 104 ? -6.662 -12.734 15.629 1.00 90.44 104 ASN A N 1
ATOM 874 C CA . ASN A 1 104 ? -7.439 -13.092 16.824 1.00 90.44 104 ASN A CA 1
ATOM 875 C C . ASN A 1 104 ? -8.804 -12.375 16.917 1.00 90.44 104 ASN A C 1
ATOM 877 O O . ASN A 1 104 ? -9.182 -11.891 17.983 1.00 90.44 104 ASN A O 1
ATOM 881 N N . ASN A 1 105 ? -9.546 -12.336 15.801 1.00 90.38 105 ASN A N 1
ATOM 882 C CA . ASN A 1 105 ? -10.850 -11.665 15.662 1.00 90.38 105 ASN A CA 1
ATOM 883 C C . ASN A 1 105 ? -10.823 -10.151 15.945 1.00 90.38 105 ASN A C 1
ATOM 885 O O . ASN A 1 105 ? -11.834 -9.575 16.344 1.00 90.38 105 ASN A O 1
ATOM 889 N N . GLU A 1 106 ? -9.668 -9.514 15.775 1.00 95.00 106 GLU A N 1
ATOM 890 C CA . GLU A 1 106 ? -9.498 -8.072 15.904 1.00 95.00 106 GLU A CA 1
ATOM 891 C C . GLU A 1 106 ? -8.787 -7.521 14.667 1.00 95.00 106 GLU A C 1
ATOM 893 O O . GLU A 1 106 ? -7.888 -8.156 14.110 1.00 95.00 106 GLU A O 1
ATOM 898 N N . ASP A 1 107 ? -9.170 -6.307 14.289 1.00 96.31 107 ASP A N 1
ATOM 899 C CA . ASP A 1 107 ? -8.613 -5.609 13.137 1.00 96.31 107 ASP A CA 1
ATOM 900 C C . ASP A 1 107 ? -7.489 -4.677 13.576 1.00 96.31 107 ASP A C 1
ATOM 902 O O . ASP A 1 107 ? -7.628 -3.901 14.533 1.00 96.31 107 ASP A O 1
ATOM 906 N N . TYR A 1 108 ? -6.386 -4.709 12.841 1.00 96.81 108 TYR A N 1
ATOM 907 C CA . TYR A 1 108 ? -5.191 -3.929 13.104 1.00 96.81 108 TYR A CA 1
ATOM 908 C C . TYR A 1 108 ? -4.758 -3.140 11.877 1.00 96.81 108 TYR A C 1
ATOM 910 O O . TYR A 1 108 ? -4.847 -3.605 10.742 1.00 96.81 108 TYR A O 1
ATOM 918 N N . LEU A 1 109 ? -4.212 -1.957 12.140 1.00 96.12 109 LEU A N 1
ATOM 919 C CA . LEU A 1 109 ? -3.476 -1.163 11.171 1.00 96.12 109 LEU A CA 1
ATOM 920 C C . LEU A 1 109 ? -1.999 -1.158 11.546 1.00 96.12 109 LEU A C 1
ATOM 922 O O . LEU A 1 109 ? -1.636 -0.866 12.690 1.00 96.12 109 LEU A O 1
ATOM 926 N N . ILE A 1 110 ? -1.152 -1.456 10.566 1.00 95.81 110 ILE A N 1
ATOM 927 C CA . ILE A 1 110 ? 0.301 -1.352 10.670 1.00 95.81 110 ILE A CA 1
ATOM 928 C C . ILE A 1 110 ? 0.759 -0.218 9.765 1.00 95.81 110 ILE A C 1
ATOM 930 O O . ILE A 1 110 ? 0.473 -0.225 8.569 1.00 95.81 110 ILE A O 1
ATOM 934 N N . TYR A 1 111 ? 1.471 0.761 10.312 1.00 93.25 111 TYR A N 1
ATOM 935 C CA . TYR A 1 111 ? 1.903 1.924 9.539 1.00 93.25 111 TYR A CA 1
ATOM 936 C C . TYR A 1 111 ? 3.168 2.564 10.103 1.00 93.25 111 TYR A C 1
ATOM 938 O O . TYR A 1 111 ? 3.518 2.366 11.266 1.00 93.25 111 TYR A O 1
ATOM 946 N N . HIS A 1 112 ? 3.849 3.342 9.265 1.00 90.06 112 HIS A N 1
ATOM 947 C CA . HIS A 1 112 ? 5.015 4.129 9.649 1.00 90.06 112 HIS A CA 1
ATOM 948 C C . HIS A 1 112 ? 4.604 5.571 9.966 1.00 90.06 112 HIS A C 1
ATOM 950 O O . HIS A 1 112 ? 3.832 6.170 9.219 1.00 90.06 112 HIS A O 1
ATOM 956 N N . THR A 1 113 ? 5.141 6.168 11.029 1.00 83.94 113 THR A N 1
ATOM 957 C CA . THR A 1 113 ? 4.776 7.529 11.480 1.00 83.94 113 THR A CA 1
ATOM 958 C C . THR A 1 113 ? 5.370 8.671 10.643 1.00 83.94 113 THR A C 1
ATOM 960 O O . THR A 1 113 ? 5.429 9.800 11.117 1.00 83.94 113 THR A O 1
ATOM 963 N N . GLY A 1 114 ? 5.847 8.389 9.428 1.00 76.12 114 GLY A N 1
ATOM 964 C CA . GLY A 1 114 ? 6.627 9.342 8.629 1.00 76.12 114 GLY A CA 1
ATOM 965 C C . GLY A 1 114 ? 7.998 9.675 9.245 1.00 76.12 114 GLY A C 1
ATOM 966 O O . GLY A 1 114 ? 8.345 9.146 10.306 1.00 76.12 114 GLY A O 1
ATOM 967 N N . PRO A 1 115 ? 8.802 10.522 8.587 1.00 72.44 115 PRO A N 1
ATOM 968 C CA . PRO A 1 115 ? 10.146 10.881 9.028 1.00 72.44 115 PRO A CA 1
ATOM 969 C C . PRO A 1 115 ? 10.109 11.966 10.115 1.00 72.44 115 PRO A C 1
ATOM 971 O O . PRO A 1 115 ? 10.660 13.051 9.957 1.00 72.44 115 PRO A O 1
ATOM 974 N N . ILE A 1 116 ? 9.462 11.676 11.246 1.00 72.38 116 ILE A N 1
ATOM 975 C CA . ILE A 1 116 ? 9.653 12.469 12.470 1.00 72.38 116 ILE A CA 1
ATOM 976 C C . ILE A 1 116 ? 11.132 12.420 12.890 1.00 72.38 116 ILE A C 1
ATOM 978 O O . ILE A 1 116 ? 11.850 11.498 12.493 1.00 72.38 116 ILE A O 1
ATOM 982 N N . GLU A 1 117 ? 11.589 13.383 13.698 1.00 60.97 117 GLU A N 1
ATOM 983 C CA . GLU A 1 117 ? 12.974 13.427 14.192 1.00 60.97 117 GLU A CA 1
ATOM 984 C C . GLU A 1 117 ? 13.440 12.037 14.668 1.00 60.97 117 GLU A C 1
ATOM 986 O O . GLU A 1 117 ? 12.857 11.445 15.577 1.00 60.97 117 GLU A O 1
ATOM 991 N N . GLY A 1 118 ? 14.458 11.484 13.996 1.00 69.25 118 GLY A N 1
ATOM 992 C CA . GLY A 1 118 ? 14.945 10.118 14.234 1.00 69.25 118 GLY A CA 1
ATOM 993 C C . GLY A 1 118 ? 14.483 9.049 13.231 1.00 69.25 118 GLY A C 1
ATOM 994 O O . GLY A 1 118 ? 14.829 7.886 13.413 1.00 69.25 118 GLY A O 1
ATOM 995 N N . GLY A 1 119 ? 13.758 9.410 12.166 1.00 74.25 119 GLY A N 1
ATOM 996 C CA . GLY A 1 119 ? 13.431 8.507 11.051 1.00 74.25 119 GLY A CA 1
ATOM 997 C C . GLY A 1 119 ? 12.102 7.760 11.177 1.00 74.25 119 GLY A C 1
ATOM 998 O O . GLY A 1 119 ? 11.808 6.937 10.317 1.00 74.25 119 GLY A O 1
ATOM 999 N N . GLY A 1 120 ? 11.291 8.077 12.191 1.00 83.12 120 GLY A N 1
ATOM 1000 C CA . GLY A 1 120 ? 9.994 7.443 12.434 1.00 83.12 120 GLY A CA 1
ATOM 1001 C C . GLY A 1 120 ? 10.058 6.028 12.996 1.00 83.12 120 GLY A C 1
ATOM 1002 O O . GLY A 1 120 ? 11.121 5.480 13.279 1.00 83.12 120 GLY A O 1
ATOM 1003 N N . TYR A 1 121 ? 8.882 5.452 13.238 1.00 88.00 121 TYR A N 1
ATOM 1004 C CA . TYR A 1 121 ? 8.751 4.082 13.721 1.00 88.00 121 TYR A CA 1
ATOM 1005 C C . TYR A 1 121 ? 7.476 3.423 13.199 1.00 88.00 121 TYR A C 1
ATOM 1007 O O . TYR A 1 121 ? 6.529 4.084 12.765 1.00 88.00 121 TYR A O 1
ATOM 1015 N N . ILE A 1 122 ? 7.460 2.091 13.249 1.00 91.88 122 ILE A N 1
ATOM 1016 C CA . ILE A 1 122 ? 6.284 1.288 12.921 1.00 91.88 122 ILE A CA 1
ATOM 1017 C C . ILE A 1 122 ? 5.358 1.230 14.135 1.00 91.88 122 ILE A C 1
ATOM 1019 O O . ILE A 1 122 ? 5.783 0.904 15.244 1.00 91.88 122 ILE A O 1
ATOM 1023 N N . LYS A 1 123 ? 4.077 1.517 13.914 1.00 92.25 123 LYS A N 1
ATOM 1024 C CA . LYS A 1 123 ? 2.998 1.322 14.880 1.00 92.25 123 LYS A CA 1
ATOM 1025 C C . LYS A 1 123 ? 2.105 0.172 14.447 1.00 92.25 123 LYS A C 1
ATOM 1027 O O . LYS A 1 123 ? 1.835 0.008 13.262 1.00 92.25 123 LYS A O 1
ATOM 1032 N N . ILE A 1 124 ? 1.615 -0.567 15.436 1.00 94.62 124 ILE A N 1
ATOM 1033 C CA . ILE A 1 124 ? 0.551 -1.560 15.295 1.00 94.62 124 ILE A CA 1
ATOM 1034 C C . ILE A 1 124 ? -0.574 -1.105 16.217 1.00 94.62 124 ILE A C 1
ATOM 1036 O O . ILE A 1 124 ? -0.375 -0.989 17.428 1.00 94.62 124 ILE A O 1
ATOM 1040 N N . VAL A 1 125 ? -1.735 -0.794 15.655 1.00 93.88 125 VAL A N 1
ATOM 1041 C CA . VAL A 1 125 ? -2.869 -0.234 16.401 1.00 93.88 125 VAL A CA 1
ATOM 1042 C C . VAL A 1 125 ? -4.143 -0.982 16.060 1.00 93.88 125 VAL A C 1
ATOM 1044 O O . VAL A 1 125 ? -4.341 -1.369 14.913 1.00 93.88 125 VAL A O 1
ATOM 1047 N N . LYS A 1 126 ? -5.024 -1.172 17.045 1.00 95.06 126 LYS A N 1
ATOM 1048 C CA . LYS A 1 126 ? -6.357 -1.720 16.782 1.00 95.06 126 LYS A CA 1
ATOM 1049 C C . LYS A 1 126 ? -7.177 -0.699 16.004 1.00 95.06 126 LYS A C 1
ATOM 1051 O O . LYS A 1 126 ? -7.250 0.460 16.415 1.00 95.06 126 LYS A O 1
ATOM 1056 N N . LEU A 1 127 ? -7.854 -1.130 14.944 1.00 94.00 127 LEU A N 1
ATOM 1057 C CA . LEU A 1 127 ? -8.692 -0.262 14.117 1.00 94.00 127 LEU A CA 1
ATOM 1058 C C . LEU A 1 127 ? -9.756 0.461 14.960 1.00 94.00 127 LEU A C 1
ATOM 1060 O O . LEU A 1 127 ? -9.949 1.662 14.809 1.00 94.00 127 LEU A O 1
ATOM 1064 N N . LYS A 1 128 ? -10.382 -0.227 15.924 1.00 91.06 128 LYS A N 1
ATOM 1065 C CA . LYS A 1 128 ? -11.389 0.375 16.821 1.00 91.06 128 LYS A CA 1
ATOM 1066 C C . LYS A 1 128 ? -10.857 1.516 17.692 1.00 91.06 128 LYS A C 1
ATOM 1068 O O . LYS A 1 128 ? -11.598 2.439 18.018 1.00 91.06 128 LYS A O 1
ATOM 1073 N N . ASP A 1 129 ? -9.587 1.450 18.086 1.00 89.38 129 ASP A N 1
ATOM 1074 C CA . ASP A 1 129 ? -8.936 2.523 18.837 1.00 89.38 129 ASP A CA 1
ATOM 1075 C C . ASP A 1 129 ? -8.448 3.622 17.899 1.00 89.38 129 ASP A C 1
ATOM 1077 O O . ASP A 1 129 ? -8.343 4.776 18.308 1.00 89.38 129 ASP A O 1
ATOM 1081 N N . PHE A 1 130 ? -8.227 3.282 16.626 1.00 83.50 130 PHE A N 1
ATOM 1082 C CA . PHE A 1 130 ? -7.815 4.232 15.611 1.00 83.50 130 PHE A CA 1
ATOM 1083 C C . PHE A 1 130 ? -8.859 5.334 15.375 1.00 83.50 130 PHE A C 1
ATOM 1085 O O . PHE A 1 130 ? -8.506 6.493 15.177 1.00 83.50 130 PHE A O 1
ATOM 1092 N N . PHE A 1 131 ? -10.145 4.999 15.531 1.00 79.50 131 PHE A N 1
ATOM 1093 C CA . PHE A 1 131 ? -11.271 5.940 15.462 1.00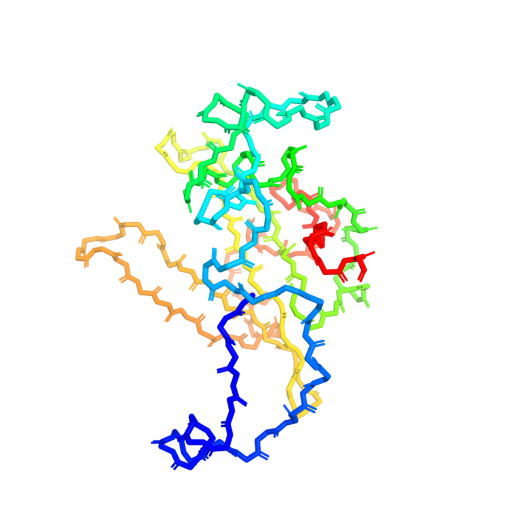 79.50 131 PHE A CA 1
ATOM 1094 C C . PHE A 1 131 ? -11.256 7.065 16.509 1.00 79.50 131 PHE A C 1
ATOM 1096 O O . PHE A 1 131 ? -12.049 7.998 16.410 1.00 79.50 131 PHE A O 1
ATOM 1103 N N . LYS A 1 132 ? -10.369 6.995 17.507 1.00 82.19 132 LYS A N 1
ATOM 1104 C CA . LYS A 1 132 ? -10.214 8.020 18.549 1.00 82.19 132 LYS A CA 1
ATOM 1105 C C . LYS A 1 132 ? -9.147 9.067 18.207 1.00 82.19 132 LYS A C 1
ATOM 1107 O O . LYS A 1 132 ? -9.003 10.029 18.958 1.00 82.19 132 LYS A O 1
ATOM 1112 N N . PHE A 1 133 ? -8.375 8.865 17.137 1.00 81.31 133 PHE A N 1
ATOM 1113 C CA . PHE A 1 133 ? -7.338 9.803 16.698 1.00 81.31 133 PHE A CA 1
ATOM 1114 C C . PHE A 1 133 ? -7.895 10.865 15.743 1.00 81.31 133 PHE A C 1
ATOM 1116 O O . PHE A 1 133 ? -9.105 10.994 15.563 1.00 81.31 133 PHE A O 1
ATOM 1123 N N . ASP A 1 134 ? -6.988 11.655 15.167 1.00 86.94 134 ASP A N 1
ATOM 1124 C CA . ASP A 1 134 ? -7.296 12.683 14.181 1.00 86.94 134 ASP A CA 1
ATOM 1125 C C . ASP A 1 134 ? -8.200 12.128 13.052 1.00 86.94 134 ASP A C 1
ATOM 1127 O O . ASP A 1 134 ? -7.802 11.191 12.348 1.00 86.94 134 ASP A O 1
ATOM 1131 N N . PRO A 1 135 ? -9.405 12.711 12.862 1.00 90.44 135 PRO A N 1
ATOM 1132 C CA . PRO A 1 135 ? -10.365 12.305 11.840 1.00 90.44 135 PRO A CA 1
ATOM 1133 C C . PRO A 1 135 ? -9.803 12.251 10.417 1.00 90.44 135 PRO A C 1
ATOM 1135 O O . PRO A 1 135 ? -10.330 11.516 9.579 1.00 90.44 135 PRO A O 1
ATOM 1138 N N . SER A 1 136 ? -8.745 13.017 10.137 1.00 91.81 136 SER A N 1
ATOM 1139 C CA . SER A 1 136 ? -8.099 13.079 8.826 1.00 91.81 136 SER A CA 1
ATOM 1140 C C . SER A 1 136 ? -7.488 11.736 8.393 1.00 91.81 136 SER A C 1
ATOM 1142 O O . SER A 1 136 ? -7.389 11.474 7.196 1.00 91.81 136 SER A O 1
ATOM 1144 N N . TRP A 1 137 ? -7.212 10.832 9.339 1.00 92.44 137 TRP A N 1
ATOM 1145 C CA . TRP A 1 137 ? -6.655 9.500 9.085 1.00 92.44 137 TRP A CA 1
ATOM 1146 C C . TRP A 1 137 ? -7.690 8.377 9.082 1.00 92.44 137 TRP A C 1
ATOM 1148 O O . TRP A 1 137 ? -7.340 7.218 8.882 1.00 92.44 137 TRP A O 1
ATOM 1158 N N . LEU A 1 138 ? -8.974 8.661 9.304 1.00 94.12 138 LEU A N 1
ATOM 1159 C CA . LEU A 1 138 ? -9.965 7.591 9.416 1.00 94.12 138 LEU A CA 1
ATOM 1160 C C . LEU A 1 138 ? -10.231 6.931 8.055 1.00 94.12 138 LEU A C 1
ATOM 1162 O O . LEU A 1 138 ? -10.540 7.647 7.097 1.00 94.12 138 LEU A O 1
ATOM 1166 N N . PRO A 1 139 ? -10.183 5.588 7.945 1.00 95.31 139 PRO A N 1
ATOM 1167 C CA . PRO A 1 139 ? -10.466 4.875 6.700 1.00 95.31 139 PRO A CA 1
ATOM 1168 C C . PRO A 1 139 ? -11.978 4.742 6.464 1.00 95.31 139 PRO A C 1
ATOM 1170 O O . PRO A 1 139 ? -12.528 3.647 6.370 1.00 95.31 139 PRO A O 1
ATOM 1173 N N . ILE A 1 140 ? -12.670 5.879 6.409 1.00 94.44 140 ILE A N 1
ATOM 1174 C CA . ILE A 1 140 ? -14.112 5.971 6.167 1.00 94.44 140 ILE A CA 1
ATOM 1175 C C . ILE A 1 140 ? -14.386 6.636 4.824 1.00 94.44 140 ILE A C 1
ATOM 1177 O O . ILE A 1 140 ? -13.625 7.485 4.358 1.00 94.44 140 ILE A O 1
ATOM 1181 N N . LYS A 1 141 ? -15.505 6.272 4.199 1.00 93.75 141 LYS A N 1
ATOM 1182 C CA . LYS A 1 141 ? -15.881 6.733 2.857 1.00 93.75 141 LYS A CA 1
ATOM 1183 C C . LYS A 1 141 ? -16.029 8.259 2.768 1.00 93.75 141 LYS A C 1
ATOM 1185 O O . LYS A 1 141 ? -15.791 8.849 1.714 1.00 93.75 141 LYS A O 1
ATOM 1190 N N . 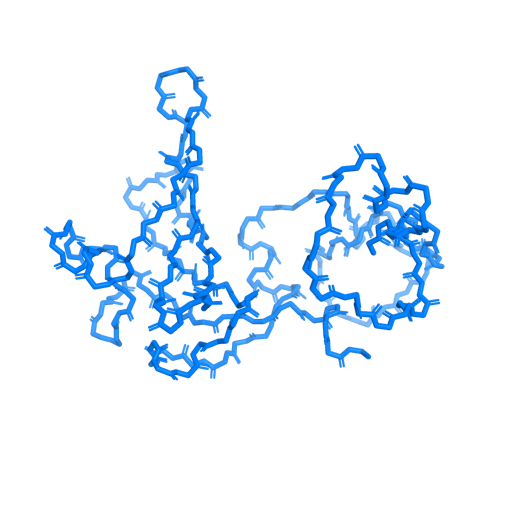GLU A 1 142 ? -16.405 8.906 3.859 1.00 94.12 142 GLU A N 1
ATOM 1191 C CA . GLU A 1 142 ? -16.619 10.350 3.949 1.00 94.12 142 GLU A CA 1
ATOM 1192 C C . GLU A 1 142 ? -15.298 11.122 4.061 1.00 94.12 142 GLU A C 1
ATOM 1194 O O . GLU A 1 142 ? -15.246 12.308 3.734 1.00 94.12 142 GLU A O 1
ATOM 1199 N N . ASN A 1 143 ? -14.214 10.462 4.480 1.00 95.88 143 ASN A N 1
ATOM 1200 C CA . ASN A 1 143 ? -12.918 11.103 4.620 1.00 95.88 143 ASN A CA 1
ATOM 1201 C C . ASN A 1 143 ? -12.279 11.323 3.242 1.00 95.88 143 ASN A C 1
ATOM 1203 O O . ASN A 1 143 ? -11.851 10.377 2.584 1.00 95.88 143 ASN A O 1
ATOM 1207 N N . LYS A 1 144 ? -12.179 12.583 2.812 1.00 96.12 144 LYS A N 1
ATOM 1208 C CA . LYS A 1 144 ? -11.568 12.970 1.528 1.00 96.12 144 LYS A CA 1
ATOM 1209 C C . LYS A 1 144 ? -10.091 12.575 1.398 1.00 96.12 144 LYS A C 1
ATOM 1211 O O . LYS A 1 144 ? -9.622 12.419 0.277 1.00 96.12 144 LYS A O 1
ATOM 1216 N N . TYR A 1 145 ? -9.378 12.436 2.517 1.00 96.94 145 TYR A N 1
ATOM 1217 C CA . TYR A 1 145 ? -7.970 12.044 2.525 1.00 96.94 145 TYR A CA 1
ATOM 1218 C C . TYR A 1 145 ? -7.808 10.541 2.282 1.00 96.94 145 TYR A C 1
ATOM 1220 O O . TYR A 1 145 ? -6.778 10.111 1.774 1.00 96.94 145 TYR A O 1
ATOM 1228 N N . PHE A 1 146 ? -8.832 9.734 2.584 1.00 97.75 146 PHE A N 1
ATOM 1229 C CA . PHE A 1 146 ? -8.813 8.293 2.363 1.00 97.75 146 PHE A CA 1
ATOM 1230 C C . PHE A 1 146 ? -9.134 7.947 0.905 1.00 97.75 146 PHE A C 1
ATOM 1232 O O . PHE A 1 146 ? -10.293 8.008 0.468 1.00 97.75 146 PHE A O 1
ATOM 1239 N N . LEU A 1 147 ? -8.104 7.538 0.164 1.00 98.06 147 LEU A N 1
ATOM 1240 C CA . LEU A 1 147 ? -8.214 7.137 -1.239 1.00 98.06 147 LEU A CA 1
ATOM 1241 C C . LEU A 1 147 ? -8.942 5.798 -1.387 1.00 98.06 147 LEU A C 1
ATOM 1243 O O . LEU A 1 147 ? -9.713 5.614 -2.328 1.00 98.06 147 LEU A O 1
ATOM 1247 N N . GLY A 1 148 ? -8.749 4.890 -0.430 1.00 98.25 148 GLY A N 1
ATOM 1248 C CA . GLY A 1 148 ? -9.425 3.600 -0.384 1.00 98.25 148 GLY A CA 1
ATOM 1249 C C . GLY A 1 148 ? -8.513 2.448 0.013 1.00 98.25 148 GLY A C 1
ATOM 1250 O O . GLY A 1 148 ? -7.391 2.635 0.486 1.00 98.25 148 GLY A O 1
ATOM 1251 N N . ILE A 1 149 ? -9.042 1.249 -0.192 1.00 98.50 149 ILE A N 1
ATOM 1252 C CA . ILE A 1 149 ? -8.393 -0.037 0.031 1.00 98.50 149 ILE A CA 1
ATOM 1253 C C . ILE A 1 149 ? -7.858 -0.534 -1.304 1.00 98.50 149 ILE A C 1
ATOM 1255 O O . ILE A 1 149 ? -8.557 -0.500 -2.319 1.00 98.50 149 ILE A O 1
ATOM 1259 N N . TYR A 1 150 ? -6.632 -1.026 -1.281 1.00 98.38 150 TYR A N 1
ATOM 1260 C CA . TYR A 1 150 ? -5.877 -1.450 -2.441 1.00 98.38 150 TYR A CA 1
ATOM 1261 C C . TYR A 1 150 ? -5.272 -2.828 -2.205 1.00 98.38 150 TYR A C 1
ATOM 1263 O O . TYR A 1 150 ? -4.816 -3.141 -1.106 1.00 98.38 150 TYR A O 1
ATOM 1271 N N . LYS A 1 151 ? -5.216 -3.640 -3.257 1.00 97.12 151 LYS A N 1
ATOM 1272 C CA . LYS A 1 151 ? -4.584 -4.959 -3.235 1.00 97.12 151 LYS A CA 1
ATOM 1273 C C . LYS A 1 151 ? -3.422 -5.001 -4.202 1.00 97.12 151 LYS A C 1
ATOM 1275 O O . LYS A 1 151 ? -3.542 -4.576 -5.347 1.00 97.12 151 LYS A O 1
ATOM 1280 N N . PHE A 1 152 ? -2.299 -5.551 -3.761 1.00 93.44 152 PHE A N 1
ATOM 1281 C CA . PHE A 1 152 ? -1.148 -5.757 -4.629 1.00 93.44 152 PHE A CA 1
ATOM 1282 C C . PHE A 1 152 ? -1.462 -6.723 -5.779 1.00 93.44 152 PHE A C 1
ATOM 1284 O O . PHE A 1 152 ? -1.890 -7.855 -5.553 1.00 93.44 152 PHE A O 1
ATOM 1291 N N . LYS A 1 153 ? -1.131 -6.317 -7.011 1.00 90.44 153 LYS A N 1
ATOM 1292 C CA . LYS A 1 153 ? -1.283 -7.135 -8.229 1.00 90.44 153 LYS A CA 1
ATOM 1293 C C . LYS A 1 153 ? -0.512 -8.446 -8.176 1.00 90.44 153 LYS A C 1
ATOM 1295 O O . LYS A 1 153 ? -0.994 -9.462 -8.658 1.00 90.44 153 LYS A O 1
ATOM 1300 N N . ILE A 1 154 ? 0.655 -8.446 -7.531 1.00 81.75 154 ILE A N 1
ATOM 1301 C CA . ILE A 1 154 ? 1.489 -9.648 -7.387 1.00 81.75 154 ILE A CA 1
ATOM 1302 C C . ILE A 1 154 ? 0.829 -10.749 -6.536 1.00 81.75 154 ILE A C 1
ATOM 1304 O O . ILE A 1 154 ? 1.262 -11.894 -6.598 1.00 81.75 154 ILE A O 1
ATOM 1308 N N . LEU A 1 155 ? -0.214 -10.424 -5.761 1.00 71.25 155 LEU A N 1
ATOM 1309 C CA . LEU A 1 155 ? -0.971 -11.385 -4.948 1.00 71.25 155 LEU A CA 1
ATOM 1310 C C . LEU A 1 155 ? -2.203 -11.955 -5.669 1.00 71.25 155 LEU A C 1
ATOM 1312 O O . LEU A 1 155 ? -2.899 -12.791 -5.103 1.00 71.25 155 LEU A O 1
ATOM 1316 N N . MET A 1 156 ? -2.503 -11.483 -6.880 1.00 64.88 156 MET A N 1
ATOM 1317 C CA . MET A 1 156 ? -3.658 -11.917 -7.677 1.00 64.88 156 MET A CA 1
ATOM 1318 C C . MET A 1 156 ? -3.265 -12.855 -8.829 1.00 64.88 156 MET A C 1
ATOM 1320 O O . MET A 1 156 ? -4.075 -13.098 -9.722 1.00 64.88 156 MET A O 1
ATOM 1324 N N . LEU A 1 157 ? -2.018 -13.342 -8.818 1.00 56.81 157 LEU A N 1
ATOM 1325 C CA . LEU A 1 157 ? -1.432 -14.239 -9.818 1.00 56.81 157 LEU A CA 1
ATOM 1326 C C . LEU A 1 157 ? -1.581 -15.715 -9.445 1.00 56.81 157 LEU A C 1
ATOM 1328 O O . LEU A 1 157 ? -1.491 -16.028 -8.238 1.00 56.81 157 LEU A O 1
#

Foldseek 3Di:
DADCDPVNCVVVVDPDDDDDDDPAHAQRDPLQRLFPFFDDDDDDDSVCNVVGTHNDDAPVSCDVPFKDFDFLDPVRDEQQKKWWFAQVVPVVRRIFIWGWHQDPNFIWTWGWPQCDPPGTDIDIDTLVVVVVDDPCPNSHPPRPRTPHIIDGPSVVD

Secondary structure (DSSP, 8-state):
-----HHHHHHTT--S--PPPPSSBTTB-TTTTT--EE-S-S---GGGHHHHEES---HHHIIIIIEEEEES-GGG--TT-EEEEE-TT-SS--EEEEEEEEETTEEEEEEE--S-TTT--EEEEEHHHHTTS-GGG---TT-TTEEEEEEEGGG--

Radius of gyration: 17.36 Å; chains: 1; bounding box: 32×45×42 Å

pLDDT: mean 90.12, std 8.47, range [56.81, 98.5]

Sequence (157 aa):
MKKHDAKWITKNEYDGPIFENLRYNYPDIPFLGVKIFRKTSGVFNPDTTDIDFSEYVTARYLIEFNMDFISRNINDAKSGDILAFFHPEDPEYPYHLMVFIEYNNEDYLIYHTGPIEGGGYIKIVKLKDFFKFDPSWLPIKENKYFLGIYKFKILML